Protein AF-M9LKH1-F1 (afdb_monomer)

Sequence (152 aa):
MQCRYADAFEAKVRNKRNPLLARGIAAAGNAIAKAAKPYVDDAIKAAKPYVDDAVKAAKSAADDVVQGTKSLYQNITKGSSVRNIQTDVTKKTFERNLESSGFTKTTSNGVTHFTKGNTRYTTRNYSNQGSRTADYYPNGSRTPFSKIRLGD

Radius of gyration: 35.77 Å; Cα contacts (8 Å, |Δi|>4): 175; chains: 1; bounding box: 83×34×95 Å

Organism: NCBI:txid1212764

Secondary structure (DSSP, 8-state):
--TTHHHHHHHHHHHHHHHHHHHHHHHHHHHHHHHHHHHHHHHHHHHHHHHHHHHHHHHHHHHHHTTSSPPP-EE---TTSSEEEEEEEEHHHHHHHHHHTTPEEEEETTEEEEEETTEEEEEES--TTS--EEEEE-TT-SS-SEEEEEE-

Nearest PDB structures (foldseek):
  8gm7-assembly2_B  TM=6.579E-01  e=1.920E+00  Thermococcus kodakarensis
  5l8o-assembly1_A  TM=5.600E-01  e=2.295E+00  Homo sapiens
  3em0-assembly1_A  TM=7.660E-01  e=7.552E+00  Danio rerio
  2ftb-assembly1_A  TM=3.925E-01  e=4.690E+00  Ambystoma mexicanum

Foldseek 3Di:
DPPPPVVVVVVVVVVVVVVVVVVVVVVVVVVVCVVCVVVVVVVCVVCVVVVVVVVVVVVVVVVVVVVPPDWDWDFPDDDPDQTEIETQAAPVRVVVVLVVVPWDWDDDPQWIWTDDPLKIKIWHCQDPVRFTWIFTDPRVDPDGNYIYGYHD

Structure (mmCIF, N/CA/C/O backbone):
data_AF-M9LKH1-F1
#
_entry.id   AF-M9LKH1-F1
#
loop_
_atom_site.group_PDB
_atom_site.id
_atom_site.type_symbol
_atom_site.label_atom_id
_atom_site.label_alt_id
_atom_site.label_comp_id
_atom_site.label_asym_id
_atom_site.label_entity_id
_atom_site.label_seq_id
_atom_site.pdbx_PDB_ins_code
_atom_site.Cartn_x
_atom_site.Cartn_y
_atom_site.Cartn_z
_atom_site.occupancy
_atom_site.B_iso_or_equiv
_atom_site.auth_seq_id
_atom_site.auth_comp_id
_atom_site.auth_asym_id
_atom_site.auth_atom_id
_atom_site.pdbx_PDB_model_num
ATOM 1 N N . MET A 1 1 ? -59.473 -19.535 75.641 1.00 48.53 1 MET A N 1
ATOM 2 C CA . MET A 1 1 ? -58.968 -20.090 74.361 1.00 48.53 1 MET A CA 1
ATOM 3 C C . MET A 1 1 ? -59.189 -19.101 73.205 1.00 48.53 1 MET A C 1
ATOM 5 O O . MET A 1 1 ? -60.017 -19.367 72.348 1.00 48.53 1 MET A O 1
ATOM 9 N N . GLN A 1 2 ? -58.498 -17.954 73.151 1.00 49.91 2 GLN A N 1
ATOM 10 C CA . GLN A 1 2 ? -58.685 -16.993 72.036 1.00 49.91 2 GLN A CA 1
ATOM 11 C C . GLN A 1 2 ? -57.381 -16.473 71.402 1.00 49.91 2 GLN A C 1
ATOM 13 O O . GLN A 1 2 ? -57.418 -15.978 70.283 1.00 49.91 2 GLN A O 1
ATOM 18 N N . CYS A 1 3 ? -56.208 -16.685 72.008 1.00 48.97 3 CYS A N 1
ATOM 19 C CA . CYS A 1 3 ? -54.960 -16.087 71.508 1.00 48.97 3 CYS A CA 1
ATOM 20 C C . CYS A 1 3 ? -54.225 -16.870 70.401 1.00 48.97 3 CYS A C 1
ATOM 22 O O . CYS A 1 3 ? -53.173 -16.426 69.977 1.00 48.97 3 CYS A O 1
ATOM 24 N N . ARG A 1 4 ? -54.723 -18.022 69.920 1.00 53.28 4 ARG A N 1
ATOM 25 C CA . ARG A 1 4 ? -54.022 -18.824 68.884 1.00 53.28 4 ARG A CA 1
ATOM 26 C C . ARG A 1 4 ? -54.591 -18.699 67.467 1.00 53.28 4 ARG A C 1
ATOM 28 O O . ARG A 1 4 ? -53.967 -19.171 66.524 1.00 53.28 4 ARG A O 1
ATOM 35 N N . TYR A 1 5 ? -55.758 -18.072 67.302 1.00 51.47 5 TYR A N 1
ATOM 36 C CA . TYR A 1 5 ? -56.404 -17.938 65.988 1.00 51.47 5 TYR A CA 1
ATOM 37 C C . TYR A 1 5 ? -55.979 -16.678 65.217 1.00 51.47 5 TYR A C 1
ATOM 39 O O . TYR A 1 5 ? -55.990 -16.696 63.987 1.00 51.47 5 TYR A O 1
ATOM 47 N N . ALA A 1 6 ? -55.551 -15.614 65.906 1.00 53.62 6 ALA A N 1
ATOM 48 C CA . ALA A 1 6 ? -55.081 -14.384 65.261 1.00 53.62 6 ALA A CA 1
ATOM 49 C C . ALA A 1 6 ? -53.721 -14.576 64.557 1.00 53.62 6 ALA A C 1
ATOM 51 O O . ALA A 1 6 ? -53.547 -14.146 63.415 1.00 53.62 6 ALA A O 1
ATOM 52 N N . ASP A 1 7 ? -52.799 -15.318 65.178 1.00 56.06 7 ASP A N 1
ATOM 53 C CA . ASP A 1 7 ? -51.437 -15.513 64.657 1.00 56.06 7 ASP A CA 1
ATOM 54 C C . ASP A 1 7 ? -51.398 -16.352 63.368 1.00 56.06 7 ASP A C 1
ATOM 56 O O . ASP A 1 7 ? -50.604 -16.094 62.458 1.00 56.06 7 ASP A O 1
ATOM 60 N N . ALA A 1 8 ? -52.298 -17.332 63.237 1.00 57.50 8 ALA A N 1
ATOM 61 C CA . ALA A 1 8 ? -52.396 -18.169 62.041 1.00 57.50 8 ALA A CA 1
ATOM 62 C C . ALA A 1 8 ? -52.978 -17.412 60.830 1.00 57.50 8 ALA A C 1
ATOM 64 O O . ALA A 1 8 ? -52.620 -17.705 59.684 1.00 57.50 8 ALA A O 1
ATOM 65 N N . PHE A 1 9 ? -53.853 -16.429 61.070 1.00 54.12 9 PHE A N 1
ATOM 66 C CA . PHE A 1 9 ? -54.428 -15.592 60.016 1.00 54.12 9 PHE A CA 1
ATOM 67 C C . PHE A 1 9 ? -53.396 -14.580 59.490 1.00 54.12 9 PHE A C 1
ATOM 69 O O . PHE A 1 9 ? -53.177 -14.487 58.281 1.00 54.12 9 PHE A O 1
ATOM 76 N N . GLU A 1 10 ? -52.666 -13.918 60.392 1.00 56.09 10 GLU A N 1
ATOM 77 C CA . GLU A 1 10 ? -51.547 -13.014 60.081 1.00 56.09 10 GLU A CA 1
ATOM 78 C C . GLU A 1 10 ? -50.423 -13.706 59.279 1.00 56.09 10 GLU A C 1
ATOM 80 O O . GLU A 1 10 ? -49.959 -13.181 58.260 1.00 56.09 10 GLU A O 1
ATOM 85 N N . ALA A 1 11 ? -50.021 -14.924 59.664 1.00 56.72 11 ALA A N 1
ATOM 86 C CA . ALA A 1 11 ? -48.956 -15.669 58.985 1.00 56.72 11 ALA A CA 1
ATOM 87 C C . ALA A 1 11 ? -49.328 -16.093 57.549 1.00 56.72 11 ALA A C 1
ATOM 89 O O . ALA A 1 11 ? -48.503 -16.026 56.630 1.00 56.72 11 ALA A O 1
ATOM 90 N N . LYS A 1 12 ? -50.587 -16.487 57.318 1.00 54.84 12 LYS A N 1
ATOM 91 C CA . LYS A 1 12 ? -51.073 -16.907 55.991 1.00 54.84 12 LYS A CA 1
ATOM 92 C C . LYS A 1 12 ? -51.237 -15.723 55.036 1.00 54.84 12 LYS A C 1
ATOM 94 O O . LYS A 1 12 ? -51.037 -15.866 53.828 1.00 54.84 12 LYS A O 1
ATOM 99 N N . VAL A 1 13 ? -51.536 -14.545 55.582 1.00 58.28 13 VAL A N 1
ATOM 100 C CA . VAL A 1 13 ? -51.604 -13.282 54.844 1.00 58.28 13 VAL A CA 1
ATOM 101 C C . VAL A 1 13 ? -50.201 -12.753 54.493 1.00 58.28 13 VAL A C 1
ATOM 103 O O . VAL A 1 13 ? -49.994 -12.329 53.354 1.00 58.28 13 VAL A O 1
ATOM 106 N N . ARG A 1 14 ? -49.202 -12.847 55.387 1.00 55.31 14 ARG A N 1
ATOM 107 C CA . ARG A 1 14 ? -47.799 -12.474 55.079 1.00 55.31 14 ARG A CA 1
ATOM 108 C C . ARG A 1 14 ? -47.180 -13.330 53.968 1.00 55.31 14 ARG A C 1
ATOM 110 O O . ARG A 1 14 ? -46.544 -12.786 53.068 1.00 55.31 14 ARG A O 1
ATOM 117 N N . ASN A 1 15 ? -47.419 -14.644 53.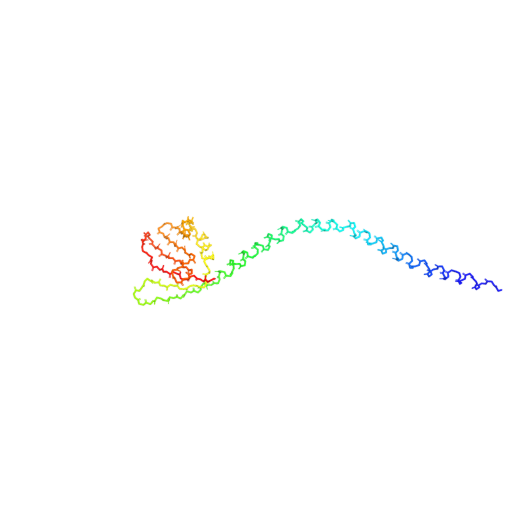975 1.00 55.03 15 ASN A N 1
ATOM 118 C CA . ASN A 1 15 ? -46.867 -15.564 52.970 1.00 55.03 15 ASN A CA 1
ATOM 119 C C . ASN A 1 15 ? -47.471 -15.345 51.561 1.00 55.03 15 ASN A C 1
ATOM 121 O O . ASN A 1 15 ? -46.779 -15.466 50.558 1.00 55.03 15 ASN A O 1
ATOM 125 N N . LYS A 1 16 ? -48.743 -14.925 51.457 1.00 55.19 16 LYS A N 1
ATOM 126 C CA . LYS A 1 16 ? -49.373 -14.592 50.161 1.00 55.19 16 LYS A CA 1
ATOM 127 C C . LYS A 1 16 ? -49.020 -13.199 49.622 1.00 55.19 16 LYS A C 1
ATOM 129 O O . LYS A 1 16 ? -49.054 -13.004 48.408 1.00 55.19 16 LYS A O 1
ATOM 134 N N . ARG A 1 17 ? -48.673 -12.239 50.488 1.00 55.44 17 ARG A N 1
ATOM 135 C CA . ARG A 1 17 ? -48.298 -10.867 50.086 1.00 55.44 17 ARG A CA 1
ATOM 136 C C . ARG A 1 17 ? -46.901 -10.789 49.446 1.00 55.44 17 ARG A C 1
ATOM 138 O O . ARG A 1 17 ? -46.717 -10.020 48.508 1.00 55.44 17 ARG A O 1
ATOM 145 N N . ASN A 1 18 ? -45.954 -11.629 49.868 1.00 60.94 18 ASN A N 1
ATOM 146 C CA . ASN A 1 18 ? -44.571 -11.631 49.365 1.00 60.94 18 ASN A CA 1
ATOM 147 C C . ASN A 1 18 ? -44.379 -12.023 47.876 1.00 60.94 18 ASN A C 1
ATOM 149 O O . ASN A 1 18 ? -43.644 -11.328 47.175 1.00 60.94 18 ASN A O 1
ATOM 153 N N . PRO A 1 19 ? -45.022 -13.075 47.328 1.00 64.12 19 PRO A N 1
ATOM 154 C CA . PRO A 1 19 ? -44.810 -13.479 45.933 1.00 64.12 19 PRO A CA 1
ATOM 155 C C . PRO A 1 19 ? -45.519 -12.575 44.915 1.00 64.12 19 PRO A C 1
ATOM 157 O O . PRO A 1 19 ? -45.047 -12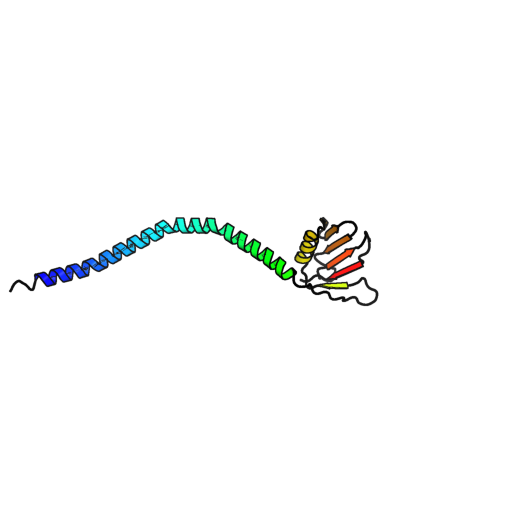.441 43.788 1.00 64.12 19 PRO A O 1
ATOM 160 N N . LEU A 1 20 ? -46.635 -11.936 45.287 1.00 63.44 20 LEU A N 1
ATOM 161 C CA . LEU A 1 20 ? -47.323 -10.963 44.428 1.00 63.44 20 LEU A CA 1
ATOM 162 C C . LEU A 1 20 ? -46.537 -9.655 44.321 1.00 63.44 20 LEU A C 1
ATOM 164 O O . LEU A 1 20 ? -46.385 -9.133 43.219 1.00 63.44 20 LEU A O 1
ATOM 168 N N . LEU A 1 21 ? -45.978 -9.175 45.437 1.00 63.91 21 LEU A N 1
ATOM 169 C CA . LEU A 1 21 ? -45.050 -8.043 45.440 1.00 63.91 21 LEU A CA 1
ATOM 170 C C . LEU A 1 21 ? -43.798 -8.347 44.611 1.00 63.91 21 LEU A C 1
ATOM 172 O O . LEU A 1 21 ? -43.439 -7.555 43.746 1.00 63.91 21 LEU A O 1
ATOM 176 N N . ALA A 1 22 ? -43.187 -9.522 44.791 1.00 66.00 22 ALA A N 1
ATOM 177 C CA . ALA A 1 22 ? -42.023 -9.933 44.006 1.00 66.00 22 ALA A CA 1
ATOM 178 C C . ALA A 1 22 ? -42.324 -10.022 42.496 1.00 66.00 22 ALA A C 1
ATOM 180 O O . ALA A 1 22 ? -41.540 -9.546 41.676 1.00 66.00 22 ALA A O 1
ATOM 181 N N . ARG A 1 23 ? -43.486 -10.573 42.114 1.00 72.38 23 ARG A N 1
ATOM 182 C CA . ARG A 1 23 ? -43.940 -10.622 40.713 1.00 72.38 23 ARG A CA 1
ATOM 183 C C . ARG A 1 23 ? -44.224 -9.237 40.137 1.00 72.38 23 ARG A C 1
ATOM 185 O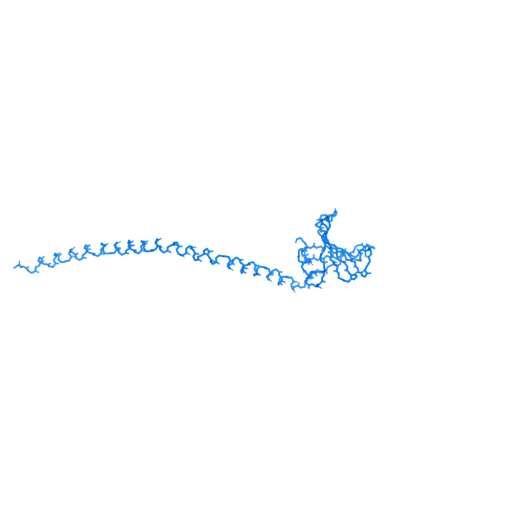 O . ARG A 1 23 ? -43.862 -8.985 38.993 1.00 72.38 23 ARG A O 1
ATOM 192 N N . GLY A 1 24 ? -44.842 -8.350 40.916 1.00 71.44 24 GLY A N 1
ATOM 193 C CA . GLY A 1 24 ? -45.103 -6.968 40.514 1.00 71.44 24 GLY A CA 1
ATOM 194 C C . GLY A 1 24 ? -43.813 -6.181 40.281 1.00 71.44 24 GLY A C 1
ATOM 195 O O . GLY A 1 24 ? -43.676 -5.525 39.252 1.00 71.44 24 GLY A O 1
ATOM 196 N N . ILE A 1 25 ? -42.834 -6.320 41.179 1.00 69.69 25 ILE A N 1
ATOM 197 C CA . ILE A 1 25 ? -41.509 -5.695 41.053 1.00 69.69 25 ILE A CA 1
ATOM 198 C C . ILE A 1 25 ? -40.763 -6.238 39.825 1.00 69.69 25 ILE A C 1
ATOM 200 O O . ILE A 1 25 ? -40.209 -5.459 39.053 1.00 69.69 25 ILE A O 1
ATOM 204 N N . ALA A 1 26 ? -40.790 -7.553 39.590 1.00 72.56 26 ALA A N 1
ATOM 205 C CA . ALA A 1 26 ? -40.163 -8.157 38.414 1.00 72.56 26 ALA A CA 1
ATOM 206 C C . ALA A 1 26 ? -40.824 -7.705 37.099 1.00 72.56 26 ALA A C 1
ATOM 208 O O . ALA A 1 26 ? -40.129 -7.378 36.139 1.00 72.56 26 ALA A O 1
ATOM 209 N N . ALA A 1 27 ? -42.159 -7.643 37.053 1.00 79.19 27 ALA A N 1
ATOM 210 C CA . ALA A 1 27 ? -42.895 -7.161 35.886 1.00 79.19 27 ALA A CA 1
ATOM 211 C C . ALA A 1 27 ? -42.608 -5.678 35.599 1.00 79.19 27 ALA A C 1
ATOM 213 O O . ALA A 1 27 ? -42.377 -5.314 34.446 1.00 79.19 27 ALA A O 1
ATOM 214 N N . ALA A 1 28 ? -42.553 -4.844 36.642 1.00 74.56 28 ALA A N 1
ATOM 215 C CA . ALA A 1 28 ? -42.177 -3.439 36.529 1.00 74.56 28 ALA A CA 1
ATOM 216 C C . ALA A 1 28 ? -40.733 -3.280 36.028 1.00 74.56 28 ALA A C 1
ATOM 218 O O . ALA A 1 28 ? -40.496 -2.542 35.075 1.00 74.56 28 ALA A O 1
ATOM 219 N N . GLY A 1 29 ? -39.783 -4.034 36.589 1.00 75.38 29 GLY A N 1
ATOM 220 C CA . GLY A 1 29 ? -38.393 -4.040 36.129 1.00 75.38 29 GLY A CA 1
ATOM 221 C C . GLY A 1 29 ? -38.259 -4.435 34.655 1.00 75.38 29 GLY A C 1
ATOM 222 O O . GLY A 1 29 ? -37.521 -3.800 33.905 1.00 75.38 29 GLY A O 1
ATOM 223 N N . ASN A 1 30 ? -39.029 -5.427 34.204 1.00 87.00 30 ASN A N 1
ATOM 224 C CA . ASN A 1 30 ? -38.994 -5.886 32.816 1.00 87.00 30 ASN A CA 1
ATOM 225 C C . ASN A 1 30 ? -39.627 -4.872 31.842 1.00 87.00 30 ASN A C 1
ATOM 227 O O . ASN A 1 30 ? -39.135 -4.679 30.730 1.00 87.00 30 ASN A O 1
ATOM 231 N N . ALA A 1 31 ? -40.692 -4.183 32.263 1.00 85.25 31 ALA A N 1
ATOM 232 C CA . ALA A 1 31 ? -41.294 -3.094 31.495 1.00 85.25 31 ALA A CA 1
ATOM 233 C C . ALA A 1 31 ? -40.333 -1.902 31.353 1.00 85.25 31 ALA A C 1
ATOM 235 O O . ALA A 1 31 ? -40.172 -1.374 30.253 1.00 85.25 31 ALA A O 1
ATOM 236 N N . ILE A 1 32 ? -39.637 -1.538 32.436 1.00 80.38 32 ILE A N 1
ATOM 237 C CA . ILE A 1 32 ? -38.609 -0.489 32.434 1.00 80.38 32 ILE A CA 1
ATOM 238 C C . ILE A 1 32 ? -37.456 -0.870 31.498 1.00 80.38 32 ILE A C 1
ATOM 240 O O . ILE A 1 32 ? -37.065 -0.066 30.657 1.00 80.38 32 ILE A O 1
ATOM 244 N N . ALA A 1 33 ? -36.956 -2.108 31.565 1.00 83.00 33 ALA A N 1
ATOM 245 C CA . ALA A 1 33 ? -35.897 -2.581 30.673 1.00 83.00 33 ALA A CA 1
ATOM 246 C C . ALA A 1 33 ? -36.320 -2.546 29.194 1.00 83.00 33 ALA A C 1
ATOM 248 O O . ALA A 1 33 ? -35.548 -2.130 28.331 1.00 83.00 33 ALA A O 1
ATOM 249 N N . LYS A 1 34 ? -37.566 -2.931 28.890 1.00 89.38 34 LYS A N 1
ATOM 250 C CA . LYS A 1 34 ? -38.109 -2.899 27.525 1.00 89.38 34 LYS A CA 1
ATOM 251 C C . LYS A 1 34 ? -38.261 -1.471 26.993 1.00 89.38 34 LYS A C 1
ATOM 253 O O . LYS A 1 34 ? -38.002 -1.247 25.815 1.00 89.38 34 LYS A O 1
ATOM 258 N N . ALA A 1 35 ? -38.638 -0.526 27.853 1.00 86.06 35 ALA A N 1
ATOM 259 C CA . ALA A 1 35 ? -38.724 0.894 27.515 1.00 86.06 35 ALA A CA 1
ATOM 260 C C . ALA A 1 35 ? -37.343 1.561 27.376 1.00 86.06 35 ALA A C 1
ATOM 262 O O . ALA A 1 35 ? -37.178 2.449 26.548 1.00 86.06 35 ALA A O 1
ATOM 263 N N . ALA A 1 36 ? -36.344 1.114 28.142 1.00 86.38 36 ALA A N 1
ATOM 264 C CA . ALA A 1 36 ? -34.969 1.609 28.060 1.00 86.38 36 ALA A CA 1
ATOM 265 C C . ALA A 1 36 ? -34.204 1.070 26.837 1.00 86.38 36 ALA A C 1
ATOM 267 O O . ALA A 1 36 ? -33.300 1.731 26.331 1.00 86.38 36 ALA A O 1
ATOM 268 N N . LYS A 1 37 ? -34.577 -0.116 26.340 1.00 89.31 37 LYS A N 1
ATOM 269 C CA . LYS A 1 37 ? -33.929 -0.791 25.208 1.00 89.31 37 LYS A CA 1
ATOM 270 C C . LYS A 1 37 ? -33.709 0.079 23.953 1.00 89.31 37 LYS A C 1
ATOM 272 O O . LYS A 1 37 ? -32.575 0.092 23.491 1.00 89.31 37 LYS A O 1
ATOM 277 N N . PRO A 1 38 ? -34.694 0.832 23.418 1.00 90.88 38 PRO A N 1
ATOM 278 C CA . PRO A 1 38 ? -34.463 1.682 22.245 1.00 90.88 38 PRO A CA 1
ATOM 279 C C . PRO A 1 38 ? -33.384 2.745 22.474 1.00 90.88 38 PRO A C 1
ATOM 281 O O . PRO A 1 38 ? -32.569 2.975 21.592 1.00 90.88 38 PRO A O 1
ATOM 284 N N . TYR A 1 39 ? -33.309 3.336 23.669 1.00 88.31 39 TYR A N 1
ATOM 285 C CA . TYR A 1 39 ? -32.278 4.327 23.992 1.00 88.31 39 TYR A CA 1
ATOM 286 C C . TYR A 1 39 ? -30.880 3.709 24.045 1.00 88.31 39 TYR A C 1
ATOM 288 O O . TYR A 1 39 ? -29.907 4.326 23.615 1.00 88.31 39 TYR A O 1
ATOM 296 N N . VAL A 1 40 ? -30.780 2.482 24.562 1.00 84.50 40 VAL A N 1
ATOM 297 C CA . VAL A 1 40 ? -29.530 1.714 24.560 1.00 84.50 40 VAL A CA 1
ATOM 298 C C . VAL A 1 40 ? -29.130 1.351 23.128 1.00 84.50 40 VAL A C 1
ATOM 300 O O . VAL A 1 40 ? -27.972 1.530 22.760 1.00 84.50 40 VAL A O 1
ATOM 303 N N . ASP A 1 41 ? -30.077 0.906 22.301 1.00 87.31 41 ASP A N 1
ATOM 304 C CA . ASP A 1 41 ? -29.829 0.553 20.900 1.00 87.31 41 ASP A CA 1
ATOM 305 C C . ASP A 1 41 ? -29.416 1.783 20.066 1.00 87.31 41 ASP A C 1
ATOM 307 O O . ASP A 1 41 ? -28.465 1.707 19.284 1.00 87.31 41 ASP A O 1
ATOM 311 N N . ASP A 1 42 ? -30.057 2.936 20.275 1.00 91.44 42 ASP A N 1
ATOM 312 C CA . ASP A 1 42 ? -29.707 4.206 19.627 1.00 91.44 42 ASP A CA 1
ATOM 313 C C . ASP A 1 42 ? -28.319 4.696 20.054 1.00 91.44 42 ASP A C 1
ATOM 315 O O . ASP A 1 42 ? -27.520 5.110 19.209 1.00 91.44 42 ASP A O 1
ATOM 319 N N . ALA A 1 43 ? -27.988 4.587 21.345 1.00 83.75 43 ALA A N 1
ATOM 320 C CA . ALA A 1 43 ? -26.660 4.919 21.854 1.00 83.75 43 ALA A CA 1
ATOM 321 C C . ALA A 1 43 ? -25.575 4.013 21.248 1.00 83.75 43 ALA A C 1
ATOM 323 O O . ALA A 1 43 ? -24.525 4.499 20.825 1.00 83.75 43 ALA A O 1
ATOM 324 N N . ILE A 1 44 ? -25.838 2.706 21.133 1.00 87.31 44 ILE A N 1
ATOM 325 C CA . ILE A 1 44 ? -24.930 1.755 20.476 1.00 87.31 44 ILE A CA 1
ATOM 326 C C . ILE A 1 44 ? -24.777 2.096 18.989 1.00 87.31 44 ILE A C 1
ATOM 328 O O . ILE A 1 44 ? -23.660 2.101 18.467 1.00 87.31 44 ILE A O 1
ATOM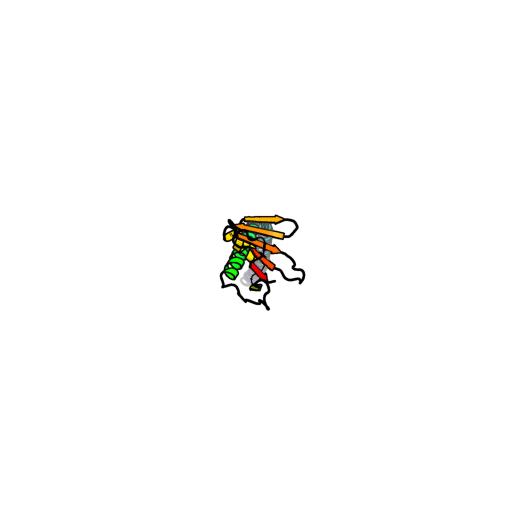 332 N N . LYS A 1 45 ? -25.873 2.419 18.295 1.00 92.31 45 LYS A N 1
ATOM 333 C CA . LYS A 1 45 ? -25.854 2.784 16.873 1.00 92.31 45 LYS A CA 1
ATOM 334 C C . LYS A 1 45 ? -25.067 4.069 16.619 1.00 92.31 45 LYS A C 1
ATOM 336 O O . LYS A 1 45 ? -24.304 4.121 15.657 1.00 92.31 45 LYS A O 1
ATOM 341 N N . ALA A 1 46 ? -25.217 5.068 17.486 1.00 87.38 46 ALA A N 1
ATOM 342 C CA . ALA A 1 46 ? -24.463 6.315 17.427 1.00 87.38 46 ALA A CA 1
ATOM 343 C C . ALA A 1 46 ? -22.969 6.114 17.739 1.00 87.38 46 ALA A C 1
ATOM 345 O O . ALA A 1 46 ? -22.127 6.767 17.131 1.00 87.38 46 ALA A O 1
ATOM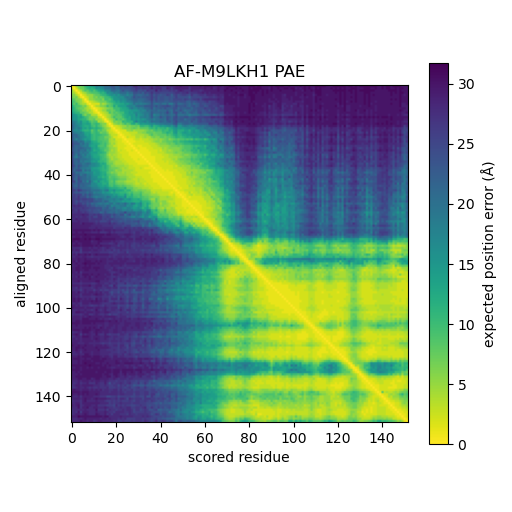 346 N N . ALA A 1 47 ? -22.625 5.187 18.639 1.00 86.00 47 ALA A N 1
ATOM 347 C CA . ALA A 1 47 ? -21.238 4.875 18.992 1.00 86.00 47 ALA A CA 1
ATOM 348 C C . ALA A 1 47 ? -20.513 4.013 17.941 1.00 86.00 47 ALA A C 1
ATOM 350 O O . ALA A 1 47 ? -19.297 4.123 17.778 1.00 86.00 47 ALA A O 1
ATOM 351 N N . LYS A 1 48 ? -21.246 3.167 17.207 1.00 88.31 48 LYS A N 1
ATOM 352 C CA . LYS A 1 48 ? -20.699 2.245 16.202 1.00 88.31 48 LYS A CA 1
ATOM 353 C C . LYS A 1 48 ? -19.739 2.885 15.177 1.00 88.31 48 LYS A C 1
ATOM 355 O O . LYS A 1 48 ? -18.666 2.313 14.997 1.00 88.31 48 LYS A O 1
ATOM 360 N N . PRO A 1 49 ? -20.045 4.026 14.524 1.00 85.94 49 PRO A N 1
ATOM 361 C CA . PRO A 1 49 ? -19.124 4.629 13.558 1.00 85.94 49 PRO A CA 1
ATOM 362 C C . PRO A 1 49 ? -17.776 5.007 14.180 1.00 85.94 49 PRO A C 1
ATOM 364 O O . PRO A 1 49 ? -16.745 4.765 13.568 1.00 85.94 49 PRO A O 1
ATOM 367 N N . TYR A 1 50 ? -17.756 5.504 15.419 1.00 81.56 50 TYR A N 1
ATOM 368 C CA . TYR A 1 50 ? -16.510 5.858 16.104 1.00 81.56 50 TYR A CA 1
ATOM 369 C C . TYR A 1 50 ? -15.638 4.635 16.390 1.00 81.56 50 TYR A C 1
ATOM 371 O O . TYR A 1 50 ? -14.418 4.692 16.251 1.00 81.56 50 TYR A O 1
ATOM 379 N N . VAL A 1 51 ? -16.261 3.515 16.766 1.00 82.62 51 VAL A N 1
ATOM 380 C CA . VAL A 1 51 ? -15.557 2.242 16.964 1.00 82.62 51 VAL A CA 1
ATOM 381 C C . VAL A 1 51 ? -15.035 1.705 15.630 1.00 82.62 51 VAL A C 1
ATOM 383 O O . VAL A 1 51 ? -13.882 1.284 15.555 1.00 82.62 51 VAL A O 1
ATOM 386 N N . ASP A 1 52 ? -15.842 1.759 14.569 1.00 81.62 52 ASP A N 1
ATOM 387 C CA . ASP A 1 52 ? -15.439 1.319 13.231 1.00 81.62 52 ASP A CA 1
ATOM 388 C C . ASP A 1 52 ? -14.272 2.168 12.684 1.00 81.62 52 ASP A C 1
ATOM 390 O O . ASP A 1 52 ? -13.294 1.617 12.168 1.00 81.62 52 ASP A O 1
ATOM 394 N N . ASP A 1 53 ? -14.323 3.492 12.858 1.00 79.06 53 ASP A N 1
ATOM 395 C CA . ASP A 1 53 ? -13.261 4.423 12.465 1.00 79.06 53 ASP A CA 1
ATOM 396 C C . ASP A 1 53 ? -11.978 4.193 13.271 1.00 79.06 53 ASP A C 1
ATOM 398 O O . ASP A 1 53 ? -10.891 4.113 12.692 1.00 79.06 53 ASP A O 1
ATOM 402 N N . ALA A 1 54 ? -12.089 4.000 14.589 1.00 75.38 54 ALA A N 1
ATOM 403 C CA . ALA A 1 54 ? -10.951 3.688 15.451 1.00 75.38 54 ALA A CA 1
ATOM 404 C C . ALA A 1 54 ? -10.290 2.353 15.070 1.00 75.38 54 ALA A C 1
ATOM 406 O O . ALA A 1 54 ? -9.065 2.268 14.981 1.00 75.38 54 ALA A O 1
ATOM 407 N N . VAL A 1 55 ? -11.081 1.316 14.774 1.00 79.81 55 VAL A N 1
ATOM 408 C CA . VAL A 1 55 ? -10.570 0.015 14.310 1.00 79.81 55 VAL A CA 1
ATOM 409 C C . VAL A 1 55 ? -9.908 0.141 12.939 1.00 79.81 55 VAL A C 1
ATOM 411 O O . VAL A 1 55 ? -8.869 -0.476 12.697 1.00 79.81 55 VAL A O 1
ATOM 414 N N . LYS A 1 56 ? -10.471 0.939 12.028 1.00 78.69 56 LYS A N 1
ATOM 415 C CA . LYS A 1 56 ? -9.886 1.184 10.704 1.00 78.69 56 LYS A CA 1
ATOM 416 C C . LYS A 1 56 ? -8.557 1.935 10.806 1.00 78.69 56 LYS A C 1
ATOM 418 O O . LYS A 1 56 ? -7.593 1.552 10.139 1.00 78.69 56 LYS A O 1
ATOM 423 N N . ALA A 1 57 ? -8.487 2.955 11.658 1.00 68.69 57 ALA A N 1
ATOM 424 C CA . ALA A 1 57 ? -7.260 3.690 11.945 1.00 68.69 57 ALA A CA 1
ATOM 425 C C . ALA A 1 57 ? -6.197 2.781 12.582 1.00 68.69 57 ALA A C 1
ATOM 427 O O . ALA A 1 57 ? -5.067 2.737 12.103 1.00 68.69 57 ALA A O 1
ATOM 428 N N . ALA A 1 58 ? -6.573 1.976 13.580 1.00 68.06 58 ALA A N 1
ATOM 429 C CA . ALA A 1 58 ? -5.675 1.026 14.234 1.00 68.06 58 ALA A CA 1
ATOM 430 C C . ALA A 1 58 ? -5.150 -0.054 13.276 1.00 68.06 58 ALA A C 1
ATOM 432 O O . ALA A 1 58 ? -3.967 -0.374 13.315 1.00 68.06 58 ALA A O 1
ATOM 433 N N . LYS A 1 59 ? -5.986 -0.583 12.371 1.00 68.25 59 LYS A N 1
ATOM 434 C CA . LYS A 1 59 ? -5.539 -1.511 11.315 1.00 68.25 59 LYS A CA 1
ATOM 435 C C . LYS A 1 59 ? -4.562 -0.854 10.348 1.00 68.25 59 LYS A C 1
ATOM 437 O O . LYS A 1 5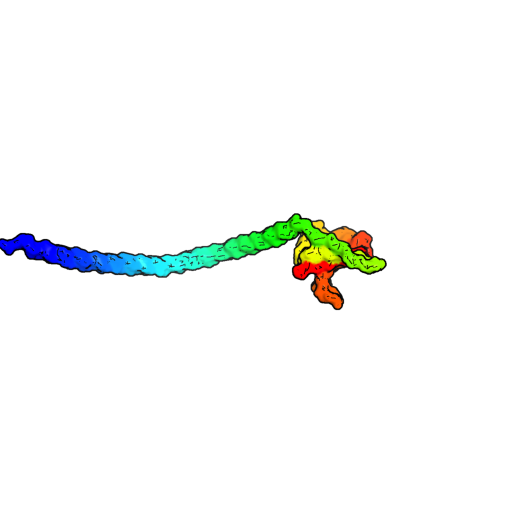9 ? -3.583 -1.477 9.965 1.00 68.25 59 LYS A O 1
ATOM 442 N N . SER A 1 60 ? -4.815 0.399 9.977 1.00 62.97 60 SER A N 1
ATOM 443 C CA . SER A 1 60 ? -3.931 1.142 9.074 1.00 62.97 60 SER A CA 1
ATOM 444 C C . SER A 1 60 ? -2.575 1.407 9.737 1.00 62.97 60 SER A C 1
ATOM 446 O O . SER A 1 60 ? -1.544 1.156 9.129 1.00 62.97 60 SER A O 1
ATOM 448 N N . ALA A 1 61 ? -2.577 1.793 11.015 1.00 59.47 61 ALA A N 1
ATOM 449 C CA . ALA A 1 61 ? -1.363 1.971 11.806 1.00 59.47 61 ALA A CA 1
ATOM 450 C C . ALA A 1 61 ? -0.616 0.647 12.056 1.00 59.47 61 ALA A C 1
ATOM 452 O O . ALA A 1 61 ? 0.608 0.612 11.995 1.00 59.47 61 ALA A O 1
ATOM 453 N N . ALA A 1 62 ? -1.325 -0.457 12.306 1.00 57.47 62 ALA A N 1
ATOM 454 C CA . ALA A 1 62 ? -0.712 -1.775 12.465 1.00 57.47 62 ALA A CA 1
ATOM 455 C C . ALA A 1 62 ? -0.085 -2.274 11.154 1.00 57.47 62 ALA A C 1
ATOM 457 O O . ALA A 1 62 ? 1.030 -2.794 11.175 1.00 57.47 62 ALA A O 1
ATOM 458 N N . ASP A 1 63 ? -0.754 -2.059 10.017 1.00 55.09 63 ASP A N 1
ATOM 459 C CA . ASP A 1 63 ? -0.188 -2.327 8.694 1.00 55.09 63 ASP A CA 1
ATOM 460 C C . ASP A 1 63 ? 1.099 -1.519 8.464 1.00 55.09 63 ASP A C 1
ATOM 462 O O . ASP A 1 63 ? 2.036 -2.046 7.872 1.00 55.09 63 ASP A O 1
ATOM 466 N N . ASP A 1 64 ? 1.164 -0.271 8.934 1.00 54.16 64 ASP A N 1
ATOM 467 C CA . ASP A 1 64 ? 2.352 0.581 8.806 1.00 54.16 64 ASP A CA 1
ATOM 468 C C . ASP A 1 64 ? 3.486 0.136 9.757 1.00 54.16 64 ASP A C 1
ATOM 470 O O . ASP A 1 64 ? 4.659 0.143 9.380 1.00 54.16 64 ASP A O 1
ATOM 474 N N . VAL A 1 65 ? 3.164 -0.339 10.968 1.00 49.28 65 VAL A N 1
ATOM 475 C CA . VAL A 1 65 ? 4.153 -0.863 11.935 1.00 49.28 65 VAL A CA 1
ATOM 476 C C . VAL A 1 65 ? 4.760 -2.190 11.470 1.00 49.28 65 VAL A C 1
ATOM 478 O O . VAL A 1 65 ? 5.967 -2.389 11.607 1.00 49.28 65 VAL A O 1
ATOM 481 N N . VAL A 1 66 ? 3.972 -3.073 10.847 1.00 51.12 66 VAL A N 1
ATOM 482 C CA . VAL A 1 66 ? 4.480 -4.316 10.230 1.00 51.12 66 VAL A CA 1
ATOM 483 C C . VAL A 1 66 ? 5.433 -4.021 9.059 1.00 51.12 66 VAL A C 1
ATOM 485 O O . VAL A 1 66 ? 6.219 -4.878 8.674 1.00 51.12 66 VAL A O 1
ATOM 488 N N . GLN A 1 67 ? 5.424 -2.802 8.516 1.00 51.69 67 GLN A N 1
ATOM 489 C CA . GLN A 1 67 ? 6.287 -2.378 7.404 1.00 51.69 67 GLN A CA 1
ATOM 490 C C . GLN A 1 67 ? 7.577 -1.690 7.859 1.00 51.69 67 GLN A C 1
ATOM 492 O O . GLN A 1 67 ? 8.481 -1.499 7.046 1.00 51.69 67 GLN A O 1
ATOM 497 N N . GLY A 1 68 ? 7.676 -1.332 9.144 1.00 48.09 68 GLY A N 1
ATOM 498 C CA . GLY A 1 68 ? 8.875 -0.756 9.759 1.00 48.09 68 GLY A CA 1
ATOM 499 C C . GLY A 1 68 ? 9.941 -1.790 10.140 1.00 48.09 68 GLY A C 1
ATOM 500 O O . GLY A 1 68 ? 11.074 -1.423 10.459 1.00 48.09 68 GLY A O 1
ATOM 501 N N . THR A 1 69 ? 9.622 -3.085 10.095 1.00 51.81 69 THR A N 1
ATOM 502 C CA . THR A 1 69 ? 10.622 -4.153 10.149 1.00 51.81 69 THR A CA 1
ATOM 503 C C . THR A 1 69 ? 11.311 -4.237 8.788 1.00 51.81 69 THR A C 1
ATOM 505 O O . THR A 1 69 ? 10.678 -4.156 7.739 1.00 51.81 69 THR A O 1
ATOM 508 N N . LYS A 1 70 ? 12.645 -4.317 8.791 1.00 60.78 70 LYS A N 1
ATOM 509 C CA . LYS A 1 70 ? 13.470 -4.327 7.575 1.00 60.78 70 LYS A CA 1
ATOM 510 C C . LYS A 1 70 ? 12.898 -5.313 6.550 1.00 60.78 70 LYS A C 1
ATOM 512 O O . LYS A 1 70 ? 12.868 -6.510 6.817 1.00 60.78 70 LYS A O 1
ATOM 517 N N . SER A 1 71 ? 12.487 -4.804 5.392 1.00 70.19 71 SER A N 1
ATOM 518 C CA . SER A 1 71 ? 12.022 -5.630 4.281 1.00 70.19 71 SER A CA 1
ATOM 519 C C . SER A 1 71 ? 13.106 -6.610 3.847 1.00 70.19 71 SER A C 1
ATOM 521 O O . SER A 1 71 ? 14.291 -6.261 3.797 1.00 70.19 71 SER A O 1
ATOM 523 N N . LEU A 1 72 ? 12.701 -7.823 3.490 1.00 75.62 72 LEU A N 1
ATOM 524 C CA . LEU A 1 72 ? 13.594 -8.805 2.896 1.00 75.62 72 LEU A CA 1
ATOM 525 C C . LEU A 1 72 ? 14.172 -8.231 1.597 1.00 75.62 72 LEU A C 1
ATOM 527 O O . LEU A 1 72 ? 13.450 -7.696 0.760 1.00 75.62 72 LEU A O 1
ATOM 531 N N . TYR A 1 73 ? 15.488 -8.329 1.432 1.00 78.69 73 TYR A N 1
ATOM 532 C CA . TYR A 1 73 ? 16.187 -7.901 0.225 1.00 78.69 73 TYR A CA 1
ATOM 533 C C . TYR A 1 73 ? 17.071 -9.047 -0.246 1.00 78.69 73 TYR A C 1
ATOM 535 O O . TYR A 1 73 ? 18.131 -9.306 0.325 1.00 78.69 73 TYR A O 1
ATOM 543 N N . GLN A 1 74 ? 16.633 -9.753 -1.285 1.00 79.69 74 GLN A N 1
ATOM 544 C CA . GLN A 1 74 ? 17.393 -10.855 -1.871 1.00 79.69 74 GLN A CA 1
ATOM 545 C C . GLN A 1 74 ? 17.698 -10.563 -3.336 1.00 79.69 74 GLN A C 1
ATOM 547 O O . GLN A 1 74 ? 16.796 -10.377 -4.147 1.00 79.69 74 GLN A O 1
ATOM 552 N N . ASN A 1 75 ? 18.980 -10.521 -3.697 1.00 80.56 75 ASN A N 1
ATOM 553 C CA . ASN A 1 75 ? 19.381 -10.449 -5.097 1.00 80.56 75 ASN A CA 1
ATOM 554 C C . ASN A 1 75 ? 19.284 -11.849 -5.719 1.00 80.56 75 ASN A C 1
ATOM 556 O O . ASN A 1 75 ? 20.042 -12.741 -5.356 1.00 80.56 75 ASN A O 1
ATOM 560 N N . ILE A 1 76 ? 18.371 -12.020 -6.670 1.00 80.94 76 ILE A N 1
ATOM 561 C CA . ILE A 1 76 ? 18.102 -13.284 -7.370 1.00 80.94 76 ILE A CA 1
ATOM 562 C C . ILE A 1 76 ? 18.501 -13.210 -8.854 1.00 80.94 76 ILE A C 1
ATOM 564 O O . ILE A 1 76 ? 17.976 -13.943 -9.694 1.00 80.94 76 ILE A O 1
ATOM 568 N N . THR A 1 77 ? 19.388 -12.275 -9.206 1.00 82.31 77 THR A N 1
ATOM 569 C CA . THR A 1 77 ? 19.863 -12.091 -10.585 1.00 82.31 77 THR A CA 1
ATOM 570 C C . THR A 1 77 ? 20.561 -13.356 -11.082 1.00 82.31 77 THR A C 1
ATOM 572 O O . THR A 1 77 ? 21.468 -13.864 -10.431 1.00 82.31 77 THR A O 1
ATOM 575 N N . LYS A 1 78 ? 20.152 -13.855 -12.254 1.00 77.75 78 LYS A N 1
ATOM 576 C CA . LYS A 1 78 ? 20.791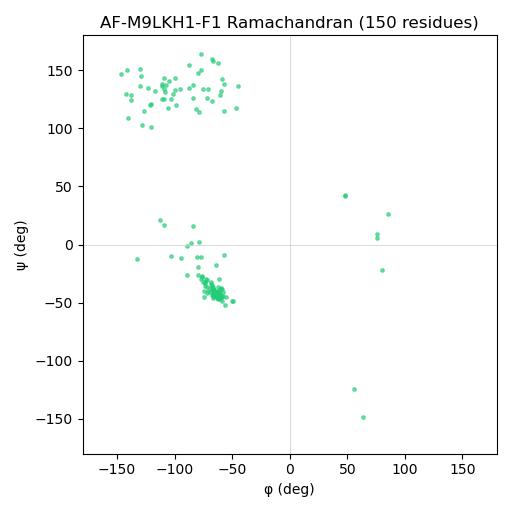 -14.986 -12.942 1.00 77.75 78 LYS A CA 1
ATOM 577 C C . LYS A 1 78 ? 21.474 -14.481 -14.217 1.00 77.75 78 LYS A C 1
ATOM 579 O O . LYS A 1 78 ? 20.814 -13.857 -15.049 1.00 77.75 78 LYS A O 1
ATOM 584 N N . GLY A 1 79 ? 22.768 -14.762 -14.377 1.00 73.44 79 GLY A N 1
ATOM 585 C CA . GLY A 1 79 ? 23.553 -14.360 -15.554 1.00 73.44 79 GLY A CA 1
ATOM 586 C C . GLY A 1 79 ? 23.686 -12.838 -15.719 1.00 73.44 79 GLY A C 1
ATOM 587 O O . GLY A 1 79 ? 23.679 -12.100 -14.739 1.00 73.44 79 GLY A O 1
ATOM 588 N N . SER A 1 80 ? 23.778 -12.361 -16.963 1.00 68.75 80 SER A N 1
ATOM 589 C CA . SER A 1 80 ? 23.907 -10.936 -17.332 1.00 68.75 80 SER A CA 1
ATOM 590 C C . SER A 1 80 ? 22.571 -10.173 -17.406 1.00 68.75 80 SER A C 1
ATOM 592 O O . SER A 1 80 ? 22.491 -9.095 -17.994 1.00 68.75 80 SER A O 1
ATOM 594 N N . SER A 1 81 ? 21.499 -10.730 -16.838 1.00 70.62 81 SER A N 1
ATOM 595 C CA . SER A 1 81 ? 20.166 -10.120 -16.856 1.00 70.62 81 SER A CA 1
ATOM 596 C C . SER A 1 81 ? 20.106 -8.837 -16.014 1.00 70.62 81 SER A C 1
ATOM 598 O O . SER A 1 81 ? 20.876 -8.652 -15.073 1.00 70.62 81 SER A O 1
ATOM 600 N N . VAL A 1 82 ? 19.108 -7.984 -16.290 1.00 75.06 82 VAL A N 1
ATOM 601 C CA . VAL A 1 82 ? 18.710 -6.868 -15.411 1.00 75.06 82 VAL A CA 1
ATOM 602 C C . VAL A 1 82 ? 18.638 -7.355 -13.964 1.00 75.06 82 VAL A C 1
ATOM 604 O O . VAL A 1 82 ? 18.102 -8.440 -13.704 1.00 75.06 82 VAL A O 1
ATOM 607 N N . ARG A 1 83 ? 19.162 -6.555 -13.028 1.00 83.00 83 ARG A N 1
ATOM 608 C CA . ARG A 1 83 ? 19.248 -6.923 -11.612 1.00 83.00 83 ARG A CA 1
ATOM 609 C C . ARG A 1 83 ? 17.859 -7.259 -11.068 1.00 83.00 83 ARG A C 1
ATOM 611 O O . ARG A 1 83 ? 16.997 -6.384 -11.022 1.00 83.00 83 ARG A O 1
ATOM 618 N N . ASN A 1 84 ? 17.634 -8.511 -10.672 1.00 81.62 84 ASN A N 1
ATOM 619 C CA . ASN A 1 84 ? 16.381 -8.959 -10.068 1.00 81.62 84 ASN A CA 1
ATOM 620 C C . ASN A 1 84 ? 16.536 -8.991 -8.543 1.00 81.62 84 ASN A C 1
ATOM 622 O O . ASN A 1 84 ? 17.372 -9.716 -8.013 1.00 81.62 84 ASN A O 1
ATOM 626 N N . ILE A 1 85 ? 15.717 -8.211 -7.849 1.00 85.00 85 ILE A N 1
ATOM 627 C CA . ILE A 1 85 ? 15.648 -8.136 -6.389 1.00 85.00 85 ILE A CA 1
ATOM 628 C C . ILE A 1 85 ? 14.311 -8.738 -5.971 1.00 85.00 85 ILE A C 1
ATOM 630 O O . ILE A 1 85 ? 13.304 -8.464 -6.611 1.00 85.00 85 ILE A O 1
ATOM 634 N N . GLN A 1 86 ? 14.283 -9.541 -4.920 1.00 84.69 86 GLN A N 1
ATOM 635 C CA . GLN A 1 86 ? 13.068 -10.055 -4.310 1.00 84.69 86 GLN A CA 1
ATOM 636 C C . GLN A 1 86 ? 12.874 -9.420 -2.941 1.00 84.69 86 GLN A C 1
ATOM 638 O O . GLN A 1 86 ? 13.829 -9.299 -2.169 1.00 84.69 86 GLN A O 1
ATOM 643 N N . THR A 1 87 ? 11.631 -9.032 -2.670 1.00 83.88 87 THR A N 1
ATOM 644 C CA . THR A 1 87 ? 11.190 -8.515 -1.379 1.00 83.88 87 THR A CA 1
ATOM 645 C C . THR A 1 87 ? 9.930 -9.240 -0.928 1.00 83.88 87 THR A C 1
ATOM 647 O O . THR A 1 87 ? 9.121 -9.649 -1.754 1.00 83.88 87 THR A O 1
ATOM 650 N N . ASP A 1 88 ? 9.735 -9.347 0.378 1.00 83.19 88 ASP A N 1
ATOM 651 C CA . ASP A 1 88 ? 8.506 -9.834 1.024 1.00 83.19 88 ASP A CA 1
ATOM 652 C C . ASP A 1 88 ? 7.377 -8.789 1.037 1.00 83.19 88 ASP A C 1
ATOM 654 O O . ASP A 1 88 ? 6.221 -9.082 1.325 1.00 83.19 88 ASP A O 1
ATOM 658 N N . VAL A 1 89 ? 7.709 -7.551 0.688 1.00 83.38 89 VAL A N 1
ATOM 659 C CA . VAL A 1 89 ? 6.789 -6.422 0.670 1.00 83.38 89 VAL A CA 1
ATOM 660 C C . VAL A 1 89 ? 5.710 -6.564 -0.403 1.00 83.38 89 VAL A C 1
ATOM 662 O O . VAL A 1 89 ? 6.012 -6.629 -1.597 1.00 83.38 89 VAL A O 1
ATOM 665 N N . THR A 1 90 ? 4.442 -6.504 0.013 1.00 86.50 90 THR A N 1
ATOM 666 C CA . THR A 1 90 ? 3.294 -6.498 -0.908 1.00 86.50 90 THR A CA 1
ATOM 667 C C . THR A 1 90 ? 3.297 -5.267 -1.822 1.00 86.50 90 THR A C 1
ATOM 669 O O . THR A 1 90 ? 3.809 -4.199 -1.474 1.00 86.50 90 THR A O 1
ATOM 672 N N . LYS A 1 91 ? 2.636 -5.354 -2.984 1.00 85.19 91 LYS A N 1
ATOM 673 C CA . LYS A 1 91 ? 2.493 -4.200 -3.891 1.00 85.19 91 LYS A CA 1
ATOM 674 C C . LYS A 1 91 ? 1.871 -2.982 -3.205 1.00 85.19 91 LYS A C 1
ATOM 676 O O . LYS A 1 91 ? 2.371 -1.875 -3.373 1.00 85.19 91 LYS A O 1
ATOM 681 N N . LYS A 1 92 ? 0.800 -3.178 -2.434 1.00 85.06 92 LYS A N 1
ATOM 682 C CA . LYS A 1 92 ? 0.094 -2.080 -1.758 1.00 85.06 92 LYS A CA 1
ATOM 683 C C . LYS A 1 92 ? 1.020 -1.352 -0.786 1.00 85.06 92 LYS A C 1
ATOM 685 O O . LYS A 1 92 ? 1.078 -0.128 -0.798 1.00 85.06 92 LYS A O 1
ATOM 690 N N . THR A 1 93 ? 1.768 -2.111 0.009 1.00 84.56 93 THR A N 1
ATOM 691 C CA . THR A 1 93 ? 2.806 -1.580 0.896 1.00 84.56 93 THR A CA 1
ATOM 692 C C . THR A 1 93 ? 3.838 -0.766 0.133 1.00 84.56 93 THR A C 1
ATOM 694 O O . THR A 1 93 ? 4.126 0.369 0.493 1.00 84.56 93 THR A O 1
ATOM 697 N N . PHE A 1 94 ? 4.389 -1.349 -0.931 1.00 87.25 94 PHE A N 1
ATOM 698 C CA . PHE A 1 94 ? 5.443 -0.720 -1.711 1.00 87.25 94 PHE A CA 1
ATOM 699 C C . PHE A 1 94 ? 4.985 0.622 -2.296 1.00 87.25 94 PHE A C 1
ATOM 701 O O . PHE A 1 94 ? 5.701 1.613 -2.200 1.00 87.25 94 PHE A O 1
ATOM 708 N N . GLU A 1 95 ? 3.768 0.672 -2.846 1.00 88.56 95 GLU A N 1
ATOM 709 C CA . GLU A 1 95 ? 3.174 1.907 -3.365 1.00 88.56 95 GLU A CA 1
ATOM 710 C C . GLU A 1 95 ? 2.974 2.966 -2.275 1.00 88.56 95 GLU A C 1
ATOM 712 O O . GLU A 1 95 ? 3.369 4.111 -2.480 1.00 88.56 95 GLU A O 1
ATOM 717 N N . ARG A 1 96 ? 2.443 2.586 -1.103 1.00 87.38 96 ARG A N 1
ATOM 718 C CA . ARG A 1 96 ? 2.301 3.510 0.036 1.00 87.38 96 ARG A CA 1
ATOM 719 C C . ARG A 1 96 ? 3.646 4.080 0.474 1.00 87.38 96 ARG A C 1
ATOM 721 O O . ARG A 1 96 ? 3.765 5.284 0.655 1.00 87.38 96 ARG A O 1
ATOM 728 N N . ASN A 1 97 ? 4.675 3.241 0.581 1.00 86.75 97 ASN A N 1
ATOM 729 C CA . ASN A 1 97 ? 6.012 3.683 0.977 1.00 86.75 97 ASN A CA 1
ATOM 730 C C . ASN A 1 97 ? 6.610 4.677 -0.026 1.00 86.75 97 ASN A C 1
ATOM 732 O O . ASN A 1 97 ? 7.282 5.628 0.377 1.00 86.75 97 ASN A O 1
ATOM 736 N N . LEU A 1 98 ? 6.352 4.491 -1.325 1.00 89.75 98 LEU A N 1
ATOM 737 C CA . LEU A 1 98 ? 6.760 5.444 -2.356 1.00 89.75 98 LEU A CA 1
ATOM 738 C C . LEU A 1 98 ? 6.006 6.774 -2.228 1.00 89.75 98 LEU A C 1
ATOM 740 O O . LEU A 1 98 ? 6.644 7.825 -2.255 1.00 89.75 98 LEU A O 1
ATOM 744 N N . GLU A 1 99 ? 4.686 6.743 -2.047 1.00 89.06 99 GLU A N 1
ATOM 745 C CA . GLU A 1 99 ? 3.872 7.951 -1.833 1.00 89.06 99 GLU A CA 1
ATOM 746 C C . GLU A 1 99 ? 4.346 8.719 -0.587 1.00 89.06 99 GLU A C 1
ATOM 748 O O . GLU A 1 99 ? 4.659 9.907 -0.684 1.00 89.06 99 GLU A O 1
ATOM 753 N N . SER A 1 100 ? 4.538 8.031 0.544 1.00 86.62 100 SER A N 1
ATOM 754 C CA . SER A 1 100 ? 5.077 8.606 1.788 1.00 86.62 100 SER A CA 1
ATOM 755 C C . SER A 1 100 ? 6.499 9.152 1.630 1.00 86.62 100 SER A C 1
ATOM 757 O O . SER A 1 100 ? 6.876 10.124 2.278 1.00 86.62 100 SER A O 1
ATOM 759 N N . SER A 1 101 ? 7.293 8.572 0.727 1.00 83.50 101 SER A N 1
ATOM 760 C CA . SER A 1 101 ? 8.632 9.066 0.383 1.00 83.50 101 SER A CA 1
ATOM 761 C C . SER A 1 101 ? 8.606 10.275 -0.567 1.00 83.50 101 SER A C 1
ATOM 763 O O . SER A 1 101 ? 9.670 10.752 -0.982 1.00 83.50 101 SER A O 1
ATOM 765 N N . GLY A 1 102 ? 7.425 10.776 -0.940 1.00 89.25 102 GLY A N 1
ATOM 766 C CA . GLY A 1 102 ? 7.238 11.946 -1.799 1.00 89.25 102 GLY A CA 1
ATOM 767 C C . GLY A 1 102 ? 7.282 11.645 -3.297 1.00 89.25 102 GLY A C 1
ATOM 768 O O . GLY A 1 102 ? 7.673 12.514 -4.074 1.00 89.25 102 GLY A O 1
ATOM 769 N N . PHE A 1 103 ? 6.955 10.420 -3.716 1.00 93.31 103 PHE A N 1
ATOM 770 C CA . PHE A 1 103 ? 6.740 10.117 -5.131 1.00 93.31 103 PHE A CA 1
ATOM 771 C C . PHE A 1 103 ? 5.312 10.459 -5.555 1.00 93.31 103 PHE A C 1
ATOM 773 O O . PHE A 1 103 ? 4.346 10.107 -4.882 1.00 93.31 103 PHE A O 1
ATOM 780 N N . THR A 1 104 ? 5.175 11.064 -6.731 1.00 93.44 104 THR A N 1
ATOM 781 C CA . THR A 1 104 ? 3.874 11.340 -7.342 1.00 93.44 104 THR A CA 1
ATOM 782 C C . THR A 1 104 ? 3.381 10.117 -8.098 1.00 93.44 104 THR A C 1
ATOM 784 O O . THR A 1 104 ? 4.083 9.605 -8.974 1.00 93.44 104 THR A O 1
ATOM 787 N N . LYS A 1 105 ? 2.161 9.671 -7.789 1.00 93.00 105 LYS A N 1
ATOM 788 C CA . LYS A 1 105 ? 1.496 8.544 -8.448 1.00 93.00 105 LYS A CA 1
ATOM 789 C C . LYS A 1 105 ? 0.725 8.984 -9.688 1.00 93.00 105 LYS A C 1
ATOM 791 O O . LYS A 1 105 ? -0.055 9.930 -9.658 1.00 93.00 105 LYS A O 1
ATOM 796 N N . THR A 1 106 ? 0.875 8.235 -10.772 1.00 92.12 106 THR A N 1
ATOM 797 C CA . THR A 1 106 ? 0.075 8.369 -11.991 1.00 92.12 106 THR A CA 1
ATOM 798 C C . THR A 1 106 ? -0.281 6.982 -12.497 1.00 92.12 106 THR A C 1
ATOM 800 O O . THR A 1 106 ? 0.594 6.137 -12.651 1.00 92.12 106 THR A O 1
ATOM 803 N N . THR A 1 107 ? -1.559 6.729 -12.759 1.00 88.75 107 THR A N 1
ATOM 804 C CA . THR A 1 107 ? -2.020 5.426 -13.260 1.00 88.75 107 THR A CA 1
ATOM 805 C C . THR A 1 107 ? -2.433 5.565 -14.716 1.00 88.75 107 THR A C 1
ATOM 807 O O . THR A 1 107 ? -3.177 6.479 -15.055 1.00 88.75 107 THR A O 1
ATOM 810 N N . SER A 1 108 ? -1.959 4.663 -15.572 1.00 83.25 108 SER A N 1
ATOM 811 C CA . SER A 1 108 ? -2.339 4.604 -16.983 1.00 83.25 108 SER A CA 1
ATOM 812 C C . SER A 1 108 ? -2.445 3.148 -17.423 1.00 83.25 108 SER A C 1
ATOM 814 O O . SER A 1 108 ? -1.541 2.357 -17.160 1.00 83.25 108 SER A O 1
ATOM 816 N N . ASN A 1 109 ? -3.562 2.775 -18.054 1.00 79.19 109 ASN A N 1
ATOM 817 C CA . ASN A 1 109 ? -3.788 1.437 -18.620 1.00 79.19 109 ASN A CA 1
ATOM 818 C C . ASN A 1 109 ? -3.445 0.268 -17.665 1.00 79.19 109 ASN A C 1
ATOM 820 O O . ASN A 1 109 ? -2.818 -0.711 -18.060 1.00 79.19 109 ASN A O 1
ATOM 824 N N . GLY A 1 110 ? -3.814 0.376 -16.381 1.00 76.19 110 GLY A N 1
ATOM 825 C CA . GLY A 1 110 ? -3.574 -0.674 -15.375 1.00 76.19 110 GLY A CA 1
ATOM 826 C C . GLY A 1 110 ? -2.129 -0.777 -14.859 1.00 76.19 110 GLY A C 1
ATOM 827 O O . GLY A 1 110 ? -1.814 -1.679 -14.077 1.00 76.19 110 GLY A O 1
ATOM 828 N N . VAL A 1 111 ? -1.260 0.151 -15.263 1.00 84.19 111 VAL A N 1
ATOM 829 C CA . VAL A 1 111 ? 0.118 0.303 -14.788 1.00 84.19 111 VAL A CA 1
ATOM 830 C C . VAL A 1 111 ? 0.217 1.563 -13.932 1.00 84.19 111 VAL A C 1
ATOM 832 O O . VAL A 1 111 ? -0.274 2.625 -14.319 1.00 84.19 111 VAL A O 1
ATOM 835 N N . THR A 1 112 ? 0.867 1.458 -12.773 1.00 90.06 112 THR A N 1
ATOM 836 C CA . THR A 1 112 ? 1.100 2.611 -11.899 1.00 90.06 112 THR A CA 1
ATOM 837 C C . THR A 1 112 ? 2.535 3.099 -12.063 1.00 90.06 112 THR A C 1
ATOM 839 O O . THR A 1 112 ? 3.484 2.322 -11.948 1.00 90.06 112 THR A O 1
ATOM 842 N N . HIS A 1 113 ? 2.704 4.393 -12.298 1.00 91.12 113 HIS A N 1
ATOM 843 C CA . HIS A 1 113 ? 3.984 5.084 -12.325 1.00 91.12 113 HIS A CA 1
ATOM 844 C C . HIS A 1 113 ? 4.130 5.956 -11.081 1.00 91.12 113 HIS A C 1
ATOM 846 O O . HIS A 1 113 ? 3.200 6.660 -10.699 1.00 91.12 113 HIS A O 1
ATOM 852 N N . PHE A 1 114 ? 5.313 5.929 -10.482 1.00 93.56 114 PHE A N 1
ATOM 853 C CA . PHE A 1 114 ? 5.697 6.768 -9.355 1.00 93.56 114 PHE A CA 1
ATOM 854 C C . PHE A 1 114 ? 6.917 7.574 -9.758 1.00 93.56 114 PHE A C 1
ATOM 856 O O . PHE A 1 114 ? 7.946 6.974 -10.065 1.00 93.56 114 PHE A O 1
ATOM 863 N N . THR A 1 115 ? 6.828 8.899 -9.740 1.00 93.06 115 THR A N 1
ATOM 864 C CA . THR A 1 115 ? 7.923 9.777 -10.174 1.00 93.06 115 THR A CA 1
ATOM 865 C C . THR A 1 115 ? 8.325 10.736 -9.061 1.00 93.06 115 THR A C 1
ATOM 867 O O . THR A 1 115 ? 7.470 11.351 -8.429 1.00 93.06 115 THR A O 1
ATOM 870 N N . LYS A 1 116 ? 9.633 10.883 -8.837 1.00 92.94 116 LYS A N 1
ATOM 871 C CA . LYS A 1 116 ? 10.222 11.899 -7.955 1.00 92.94 116 LYS A CA 1
ATOM 872 C C . LYS A 1 116 ? 11.492 12.432 -8.608 1.00 92.94 116 LYS A C 1
ATOM 874 O O . LYS A 1 116 ? 12.486 11.710 -8.716 1.00 92.94 116 LYS A O 1
ATOM 879 N N . GLY A 1 117 ? 11.448 13.678 -9.079 1.00 90.31 117 GLY A N 1
ATOM 880 C CA . GLY A 1 117 ? 12.507 14.235 -9.924 1.00 90.31 117 GLY A CA 1
ATOM 881 C C . GLY A 1 117 ? 12.735 13.355 -11.156 1.00 90.31 117 GLY A C 1
ATOM 882 O O . GLY A 1 117 ? 11.792 13.032 -11.874 1.00 90.31 117 GLY A O 1
ATOM 883 N N . ASN A 1 118 ? 13.972 12.899 -11.355 1.00 89.38 118 ASN A N 1
ATOM 884 C CA . ASN A 1 118 ? 14.344 12.042 -12.484 1.00 89.38 118 ASN A CA 1
ATOM 885 C C . ASN A 1 118 ? 14.183 10.542 -12.178 1.00 89.38 118 ASN A C 1
ATOM 887 O O . ASN A 1 118 ? 14.461 9.703 -13.029 1.00 89.38 118 ASN A O 1
ATOM 891 N N . THR A 1 119 ? 13.761 10.163 -10.976 1.00 91.12 119 THR A N 1
ATOM 892 C CA . THR A 1 119 ? 13.620 8.756 -10.597 1.00 91.12 119 THR A CA 1
ATOM 893 C C . THR A 1 119 ? 12.188 8.293 -10.801 1.00 91.12 119 THR A C 1
ATOM 895 O O . THR A 1 119 ? 11.249 8.963 -10.366 1.00 91.12 119 THR A O 1
ATOM 898 N N . ARG A 1 120 ? 12.014 7.117 -11.414 1.00 93.31 120 ARG A N 1
ATOM 899 C CA . ARG A 1 120 ? 10.699 6.517 -11.636 1.00 93.31 120 ARG A CA 1
ATOM 900 C C . ARG A 1 120 ? 10.644 5.061 -11.187 1.00 93.31 120 ARG A C 1
ATOM 902 O O . ARG A 1 120 ? 11.515 4.268 -11.532 1.00 93.31 120 ARG A O 1
ATOM 909 N N . TYR A 1 121 ? 9.567 4.691 -10.506 1.00 93.06 121 TYR A N 1
ATOM 910 C CA . TYR A 1 121 ? 9.164 3.301 -10.307 1.00 93.06 121 TYR A CA 1
ATOM 911 C C . TYR A 1 121 ? 7.917 3.003 -11.131 1.00 93.06 121 TYR A C 1
ATOM 913 O O . TYR A 1 121 ? 7.047 3.855 -11.294 1.00 93.06 121 TYR A O 1
ATOM 921 N N . THR A 1 122 ? 7.825 1.800 -11.682 1.00 91.62 122 THR A N 1
ATOM 92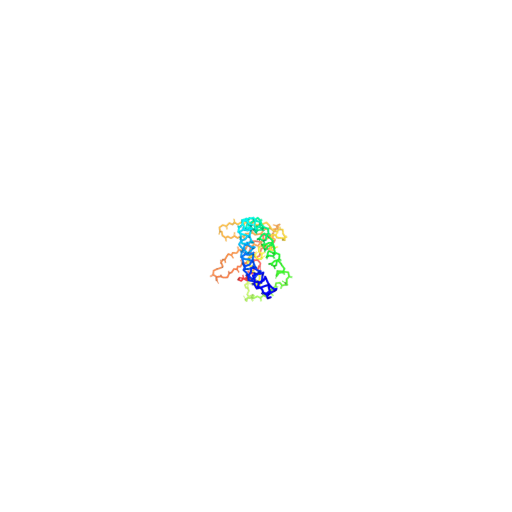2 C CA . THR A 1 122 ? 6.626 1.341 -12.392 1.00 91.62 122 THR A CA 1
ATOM 923 C C . THR A 1 122 ? 6.164 0.020 -11.806 1.00 91.62 122 THR A C 1
ATOM 925 O O . THR A 1 122 ? 6.880 -0.970 -11.921 1.00 91.62 122 THR A O 1
ATOM 928 N N . THR A 1 123 ? 4.983 -0.012 -11.193 1.00 90.19 123 THR A N 1
ATOM 929 C CA . THR A 1 123 ? 4.400 -1.227 -10.612 1.00 90.19 123 THR A CA 1
ATOM 930 C C . THR A 1 123 ? 3.358 -1.822 -11.560 1.00 90.19 123 THR A C 1
ATOM 932 O O . THR A 1 123 ? 2.613 -1.115 -12.242 1.00 90.19 123 THR A O 1
ATOM 935 N N . ARG A 1 124 ? 3.291 -3.156 -11.614 1.00 84.56 124 ARG A N 1
ATOM 936 C CA . ARG A 1 124 ? 2.307 -3.900 -12.422 1.00 84.56 124 ARG A CA 1
ATOM 937 C C . ARG A 1 124 ? 1.598 -4.948 -11.572 1.00 84.56 124 ARG A C 1
ATOM 939 O O . ARG A 1 124 ? 2.205 -5.507 -10.661 1.00 84.56 124 ARG A O 1
ATOM 946 N N . ASN A 1 125 ? 0.311 -5.184 -11.852 1.00 72.69 125 ASN A N 1
ATOM 947 C CA . ASN A 1 125 ? -0.485 -6.204 -11.154 1.00 72.69 125 ASN A CA 1
ATOM 948 C C . ASN A 1 125 ? -0.040 -7.625 -11.515 1.00 72.69 125 ASN A C 1
ATOM 950 O O . ASN A 1 125 ? 0.078 -8.453 -10.622 1.00 72.69 125 ASN A O 1
ATOM 954 N N . TYR A 1 126 ? 0.267 -7.878 -12.790 1.00 66.00 126 TYR A N 1
ATOM 955 C CA . TYR A 1 126 ? 0.715 -9.183 -13.268 1.00 66.00 126 TYR A CA 1
ATOM 956 C C . TYR A 1 126 ? 1.873 -9.000 -14.253 1.00 66.00 126 TYR A C 1
ATOM 958 O O . TYR A 1 126 ? 1.766 -8.255 -15.227 1.00 66.00 126 TYR A O 1
ATOM 966 N N . SER A 1 127 ? 3.009 -9.638 -13.974 1.00 61.38 127 SER A N 1
ATOM 967 C CA . SER A 1 127 ? 4.053 -9.901 -14.972 1.00 61.38 127 SER A CA 1
ATOM 968 C C . SER A 1 127 ? 3.614 -11.074 -15.860 1.00 61.38 127 SER A C 1
ATOM 970 O O . SER A 1 127 ? 2.777 -11.870 -15.446 1.00 61.38 127 SER A O 1
ATOM 972 N N . ASN A 1 128 ? 4.240 -11.276 -17.024 1.00 57.50 128 ASN A N 1
ATOM 973 C CA . ASN A 1 128 ? 4.002 -12.448 -17.894 1.00 57.50 128 ASN A CA 1
ATOM 974 C C . ASN A 1 128 ? 4.255 -13.807 -17.196 1.00 57.50 128 ASN A C 1
ATOM 976 O O . ASN A 1 128 ? 3.956 -14.853 -17.754 1.00 57.50 128 ASN A O 1
ATOM 980 N N . GLN A 1 129 ? 4.824 -13.792 -15.986 1.00 56.66 129 GLN A N 1
ATOM 981 C CA . GLN A 1 129 ? 5.070 -14.954 -15.123 1.00 56.66 129 GLN A CA 1
ATOM 982 C C . GLN A 1 129 ? 4.158 -14.978 -13.877 1.00 56.66 129 GLN A C 1
ATOM 984 O O . GLN A 1 129 ? 4.478 -15.635 -12.895 1.00 56.66 129 GLN A O 1
ATOM 989 N N . GLY A 1 130 ? 3.068 -14.205 -13.863 1.00 64.81 130 GLY A N 1
ATOM 990 C CA . GLY A 1 130 ? 2.073 -14.180 -12.783 1.00 64.81 130 GLY A CA 1
ATOM 991 C C . GLY A 1 130 ? 2.443 -13.346 -11.550 1.00 64.81 130 GLY A C 1
ATOM 992 O O . GLY A 1 130 ? 1.548 -12.883 -10.854 1.00 64.81 130 GLY A O 1
ATOM 993 N N . SER A 1 131 ? 3.727 -13.076 -11.294 1.00 68.31 131 SER A N 1
ATOM 994 C CA . SER A 1 131 ? 4.150 -12.331 -10.095 1.00 68.31 131 SER A CA 1
ATOM 995 C C . SER A 1 131 ? 3.971 -10.812 -10.219 1.00 68.31 131 SER A C 1
ATOM 997 O O . SER A 1 131 ? 4.182 -10.229 -11.291 1.00 68.31 131 SER A O 1
ATOM 999 N N . ARG A 1 132 ? 3.670 -10.149 -9.097 1.00 85.62 132 ARG A N 1
ATOM 1000 C CA . ARG A 1 132 ? 3.670 -8.682 -8.970 1.00 85.62 132 ARG A CA 1
ATOM 1001 C C . ARG A 1 132 ? 5.100 -8.155 -9.001 1.00 85.62 132 ARG A C 1
ATOM 1003 O O . ARG A 1 132 ? 5.989 -8.684 -8.336 1.00 85.62 132 ARG A O 1
ATOM 1010 N N . THR A 1 133 ? 5.344 -7.100 -9.776 1.00 88.12 133 THR A N 1
ATOM 1011 C CA . THR A 1 133 ? 6.702 -6.553 -9.930 1.00 88.12 133 THR A CA 1
ATOM 1012 C C . THR A 1 133 ? 6.718 -5.036 -9.991 1.00 88.12 133 THR A C 1
ATOM 1014 O O . THR A 1 133 ? 5.783 -4.433 -10.527 1.00 88.12 133 THR A O 1
ATOM 1017 N N . ALA A 1 134 ? 7.817 -4.444 -9.528 1.00 89.75 134 ALA A N 1
ATOM 1018 C CA . ALA A 1 134 ? 8.158 -3.046 -9.735 1.00 89.75 134 ALA A CA 1
ATOM 1019 C C . ALA A 1 134 ? 9.459 -2.920 -10.536 1.00 89.75 134 ALA A C 1
ATOM 1021 O O . ALA A 1 134 ? 10.457 -3.551 -10.208 1.00 89.75 134 ALA A O 1
ATOM 1022 N N . ASP A 1 135 ? 9.467 -2.084 -11.565 1.00 91.00 135 ASP A N 1
ATOM 1023 C CA . ASP A 1 135 ? 10.681 -1.740 -12.303 1.00 91.00 135 ASP A CA 1
ATOM 1024 C C . ASP A 1 135 ? 11.213 -0.386 -11.822 1.00 91.00 135 ASP A C 1
ATOM 1026 O O . ASP A 1 135 ? 10.450 0.577 -11.706 1.00 91.00 135 ASP A O 1
ATOM 1030 N N . TYR A 1 136 ? 12.519 -0.313 -11.565 1.00 92.06 136 TYR A N 1
ATOM 1031 C CA . TYR A 1 136 ? 13.216 0.888 -11.111 1.00 92.06 136 TYR A CA 1
ATOM 1032 C C . TYR A 1 136 ? 14.004 1.549 -12.245 1.00 92.06 136 TYR A C 1
ATOM 1034 O O . TYR A 1 136 ? 14.869 0.921 -12.859 1.00 92.06 136 TYR A O 1
ATOM 1042 N N . TYR A 1 137 ? 13.741 2.835 -12.470 1.00 91.62 137 TYR A N 1
ATOM 1043 C CA . TYR A 1 137 ? 14.373 3.675 -13.483 1.00 91.62 137 TYR A CA 1
ATOM 1044 C C . TYR A 1 137 ? 15.073 4.861 -12.801 1.00 91.62 137 TYR A C 1
ATOM 1046 O O . TYR A 1 137 ? 14.408 5.827 -12.413 1.00 91.62 137 TYR A O 1
ATOM 1054 N N . PRO A 1 138 ? 16.402 4.813 -12.626 1.00 89.50 138 PRO A N 1
ATOM 1055 C CA . PRO A 1 138 ? 17.158 5.938 -12.093 1.00 89.50 138 PRO A CA 1
ATOM 1056 C C . PRO A 1 138 ? 17.374 7.019 -13.159 1.00 89.50 138 PRO A C 1
ATOM 1058 O O . PRO A 1 138 ? 17.504 6.715 -14.344 1.00 89.50 138 PRO A O 1
ATOM 1061 N N . ASN A 1 139 ? 17.477 8.274 -12.716 1.00 88.12 139 ASN A N 1
ATOM 1062 C CA . ASN A 1 139 ? 18.004 9.408 -13.486 1.00 88.12 139 ASN A CA 1
ATOM 1063 C C . ASN A 1 139 ? 17.446 9.582 -14.920 1.00 88.12 139 ASN A C 1
ATOM 1065 O O . ASN A 1 139 ? 18.183 9.847 -15.864 1.00 88.12 139 ASN A O 1
ATOM 1069 N N . GLY A 1 140 ? 16.141 9.399 -15.107 1.00 83.44 140 GLY A N 1
ATOM 1070 C CA . GLY A 1 140 ? 15.454 9.587 -16.384 1.00 83.44 140 GLY A CA 1
ATOM 1071 C C . GLY A 1 140 ? 15.687 8.452 -17.382 1.00 83.44 140 GLY A C 1
ATOM 1072 O O . GLY A 1 140 ? 15.293 8.570 -18.542 1.00 83.44 140 GLY A O 1
ATOM 1073 N N . SER A 1 141 ? 16.311 7.351 -16.949 1.00 86.88 141 SER A N 1
ATOM 1074 C CA . SER A 1 141 ? 16.587 6.202 -17.806 1.00 86.88 141 SER A CA 1
ATOM 1075 C C . SER A 1 141 ? 15.307 5.637 -18.424 1.00 86.88 141 SER A C 1
ATOM 1077 O O . SER A 1 141 ? 14.283 5.453 -17.759 1.00 86.88 141 SER A O 1
ATOM 1079 N N . ARG A 1 142 ? 15.391 5.290 -19.712 1.00 85.38 142 ARG A N 1
ATOM 1080 C CA . ARG A 1 142 ? 14.330 4.571 -20.433 1.00 85.38 142 ARG A CA 1
ATOM 1081 C C . ARG A 1 142 ? 14.347 3.069 -20.150 1.00 85.38 142 ARG A C 1
ATOM 1083 O O . ARG A 1 142 ? 13.332 2.406 -20.348 1.00 85.38 142 ARG A O 1
ATOM 1090 N N . THR A 1 143 ? 15.468 2.536 -19.668 1.00 85.19 143 THR A N 1
ATOM 1091 C CA . THR A 1 143 ? 15.635 1.118 -19.339 1.00 85.19 143 THR A CA 1
ATOM 1092 C C . THR A 1 143 ? 15.615 0.902 -17.825 1.00 85.19 143 THR A C 1
ATOM 1094 O O . THR A 1 143 ? 16.148 1.728 -17.073 1.00 85.1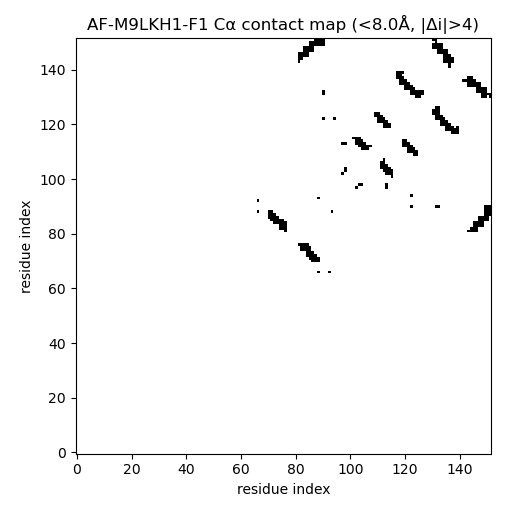9 143 THR A O 1
ATOM 1097 N N . PRO A 1 144 ? 14.985 -0.185 -17.348 1.00 85.62 144 PRO A N 1
ATOM 1098 C CA . PRO A 1 144 ? 14.953 -0.480 -15.927 1.00 85.62 144 PRO A CA 1
ATOM 1099 C C . PRO A 1 144 ? 16.340 -0.932 -15.465 1.00 85.62 144 PRO A C 1
ATOM 1101 O O . PRO A 1 144 ? 16.909 -1.877 -16.006 1.00 85.62 144 PRO A O 1
ATOM 1104 N N . PHE A 1 145 ? 16.876 -0.277 -14.438 1.00 87.44 145 PHE A N 1
ATOM 1105 C CA . PHE A 1 145 ? 18.135 -0.676 -13.807 1.00 87.44 145 PHE A CA 1
ATOM 1106 C C . PHE A 1 145 ? 17.951 -1.910 -12.922 1.00 87.44 145 PHE A C 1
ATOM 1108 O O . PHE A 1 145 ? 18.859 -2.720 -12.734 1.00 87.44 145 PHE A O 1
ATOM 1115 N N . SER A 1 146 ? 16.774 -2.057 -12.318 1.00 88.56 146 SER A N 1
ATOM 1116 C CA . SER A 1 146 ? 16.450 -3.215 -11.491 1.00 88.56 146 SER A CA 1
ATOM 1117 C C . SER A 1 146 ? 14.977 -3.565 -11.597 1.00 88.56 146 SER A C 1
ATOM 1119 O O . SER A 1 146 ? 14.128 -2.683 -11.719 1.00 88.56 146 SER A O 1
ATOM 1121 N N . LYS A 1 147 ? 14.695 -4.860 -11.501 1.00 89.56 147 LYS A N 1
ATOM 1122 C CA . LYS A 1 147 ? 13.358 -5.419 -11.374 1.00 89.56 147 LYS A CA 1
ATOM 1123 C C . LYS A 1 147 ? 13.180 -5.957 -9.966 1.00 89.56 147 LYS A C 1
ATOM 1125 O O . LYS A 1 147 ? 13.968 -6.777 -9.512 1.00 89.56 147 LYS A O 1
ATOM 1130 N N . ILE A 1 148 ? 12.144 -5.503 -9.287 1.00 89.94 148 ILE A N 1
ATOM 1131 C CA . ILE A 1 148 ? 11.812 -5.859 -7.913 1.00 89.94 148 ILE A CA 1
ATOM 1132 C C . ILE A 1 148 ? 10.606 -6.802 -7.970 1.00 89.94 148 ILE A C 1
ATOM 1134 O O . ILE A 1 148 ? 9.548 -6.430 -8.479 1.00 89.94 148 ILE A O 1
ATOM 1138 N N . ARG A 1 149 ? 10.771 -8.042 -7.511 1.00 88.25 149 ARG A N 1
ATOM 1139 C CA . ARG A 1 149 ? 9.696 -9.013 -7.292 1.00 88.25 149 ARG A CA 1
ATOM 1140 C C . ARG A 1 149 ? 9.064 -8.683 -5.947 1.00 88.25 149 ARG A C 1
ATOM 1142 O O . ARG A 1 149 ? 9.754 -8.712 -4.931 1.00 88.25 149 ARG A O 1
ATOM 1149 N N . LEU A 1 150 ? 7.792 -8.313 -5.984 1.00 87.19 150 LEU A N 1
ATOM 1150 C CA . LEU A 1 150 ? 7.029 -7.933 -4.803 1.00 87.19 150 LEU A CA 1
ATOM 1151 C C . LEU A 1 150 ? 6.409 -9.185 -4.180 1.00 87.19 150 LEU A C 1
ATOM 1153 O O . LEU A 1 150 ? 6.164 -10.162 -4.890 1.00 87.19 150 LEU A O 1
ATOM 1157 N N . GLY A 1 151 ? 6.143 -9.122 -2.881 1.00 79.81 151 GLY A N 1
ATOM 1158 C CA . GLY A 1 151 ? 5.397 -10.143 -2.160 1.00 79.81 151 GLY A CA 1
ATOM 1159 C C . GLY A 1 151 ? 3.937 -10.222 -2.611 1.00 79.81 151 GLY A C 1
ATOM 1160 O O . GLY A 1 151 ? 3.376 -9.270 -3.184 1.00 79.81 151 GLY A O 1
ATOM 1161 N N . ASP A 1 152 ? 3.341 -11.380 -2.346 1.00 73.62 152 ASP A N 1
ATOM 1162 C CA . ASP A 1 152 ? 1.918 -11.655 -2.560 1.00 73.62 152 ASP A CA 1
ATOM 1163 C C . ASP A 1 152 ? 1.007 -10.971 -1.529 1.00 73.62 152 ASP A C 1
ATOM 1165 O O . ASP A 1 152 ? 1.495 -10.533 -0.467 1.00 73.62 152 ASP A O 1
#

Mean predicted aligned error: 16.25 Å

pLDDT: mean 77.17, std 13.54, range [48.09, 93.56]

Solvent-accessible surface area (backbone atoms only — not comparable to full-atom values): 8412 Å² total; per-residue (Å²): 144,71,84,72,63,61,60,59,54,54,52,57,50,53,65,59,51,53,59,54,52,53,50,51,52,51,52,50,52,52,52,50,51,63,66,46,43,61,60,53,51,51,52,50,60,68,47,42,60,59,54,53,49,51,51,51,51,50,50,52,52,48,57,52,55,69,60,71,51,84,70,53,80,41,83,68,55,64,83,95,51,67,43,30,34,38,33,66,48,28,59,70,56,51,52,50,55,40,45,77,71,62,28,49,77,46,77,56,95,82,32,39,37,33,39,44,90,49,32,36,40,38,39,39,72,62,42,104,80,67,48,32,37,35,37,34,17,60,79,64,46,92,58,59,62,30,38,34,38,36,23,125